Protein AF-A0A351KBW4-F1 (afdb_monomer)

Mean predicted aligned error: 9.1 Å

Sequence (59 aa):
MLATPIPEPPPAGELRKVKLQYRCSLCGTEVRMTVAPDEAPDPPRHCMDDMELQQTEDL

Structure (mmCIF, N/CA/C/O backbone):
data_AF-A0A351KBW4-F1
#
_entry.id   AF-A0A351KBW4-F1
#
loop_
_atom_site.group_PDB
_atom_site.id
_atom_site.type_symbol
_atom_site.label_atom_id
_atom_site.label_alt_id
_atom_site.label_comp_id
_atom_site.label_asym_id
_atom_site.label_entity_id
_atom_site.label_seq_id
_atom_site.pdbx_PDB_ins_code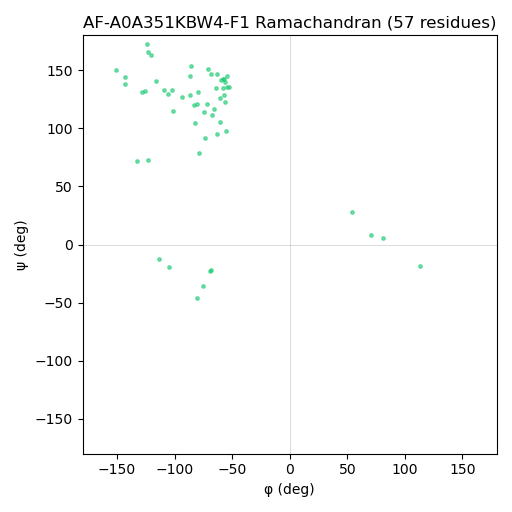
_atom_site.Cartn_x
_atom_site.Cartn_y
_atom_site.Cartn_z
_atom_site.occupancy
_atom_site.B_iso_or_equiv
_atom_site.auth_seq_id
_atom_site.auth_comp_id
_atom_site.auth_asym_id
_atom_site.auth_atom_id
_atom_site.pdbx_PDB_model_num
ATOM 1 N N . MET A 1 1 ? -11.354 26.545 -25.681 1.00 48.72 1 MET A N 1
ATOM 2 C CA . MET A 1 1 ? -10.622 26.026 -24.507 1.00 48.72 1 MET A CA 1
ATOM 3 C C . MET A 1 1 ? -9.936 24.745 -24.951 1.00 48.72 1 MET A C 1
ATOM 5 O O . MET A 1 1 ? -10.643 23.808 -25.292 1.00 48.72 1 MET A O 1
ATOM 9 N N . LEU A 1 2 ? -8.607 24.741 -25.094 1.00 56.78 2 LEU A N 1
ATOM 10 C CA . LEU A 1 2 ? -7.868 23.537 -25.485 1.00 56.78 2 LEU A CA 1
ATOM 11 C C . LEU A 1 2 ? -7.657 22.703 -24.220 1.00 56.78 2 LEU A C 1
ATOM 13 O O . LEU A 1 2 ? -6.847 23.074 -23.375 1.00 56.78 2 LEU A O 1
ATOM 17 N N . ALA A 1 3 ? -8.423 21.625 -24.067 1.00 59.56 3 ALA A N 1
ATOM 18 C CA . ALA A 1 3 ? -8.133 20.616 -23.060 1.00 59.56 3 ALA A CA 1
ATOM 19 C C . ALA A 1 3 ? -6.826 19.932 -23.478 1.00 59.56 3 ALA A C 1
ATOM 21 O O . ALA A 1 3 ? -6.773 19.277 -24.518 1.00 59.56 3 ALA A O 1
ATOM 22 N N . THR A 1 4 ? -5.752 20.147 -22.723 1.00 66.94 4 THR A N 1
ATOM 23 C CA . THR A 1 4 ? -4.530 19.356 -22.881 1.00 66.94 4 THR A CA 1
ATOM 24 C C . THR A 1 4 ? -4.884 17.893 -22.615 1.00 66.94 4 THR A C 1
ATOM 26 O O . THR A 1 4 ? -5.478 17.625 -21.565 1.00 66.94 4 THR A O 1
ATOM 29 N N . PRO A 1 5 ? -4.573 16.958 -23.530 1.00 66.56 5 PRO A N 1
ATOM 30 C CA . PRO A 1 5 ? -4.803 15.543 -23.283 1.00 66.56 5 PRO A CA 1
ATOM 31 C C . PRO A 1 5 ? -4.038 15.137 -22.023 1.00 66.56 5 PRO A C 1
ATOM 33 O O . PRO A 1 5 ? -2.892 15.547 -21.823 1.00 66.56 5 PRO A O 1
ATOM 36 N N . ILE A 1 6 ? -4.703 14.389 -21.144 1.00 64.75 6 ILE A N 1
ATOM 37 C CA . ILE A 1 6 ? -4.073 13.818 -19.954 1.00 64.75 6 ILE A CA 1
ATOM 38 C C . ILE A 1 6 ? -2.896 12.969 -20.459 1.00 64.75 6 ILE A C 1
ATOM 40 O O . ILE A 1 6 ? -3.102 12.191 -21.393 1.00 64.75 6 ILE A O 1
ATOM 44 N N . PRO A 1 7 ? -1.672 13.154 -19.926 1.00 66.00 7 PRO A N 1
ATOM 45 C CA . PRO A 1 7 ? -0.517 12.374 -20.352 1.00 66.00 7 PRO A CA 1
ATOM 46 C C . PRO A 1 7 ? -0.849 10.887 -20.261 1.00 66.00 7 PRO A C 1
ATOM 48 O O . PRO A 1 7 ? -1.463 10.446 -19.287 1.00 66.00 7 PRO A O 1
ATOM 51 N N . GLU A 1 8 ? -0.480 10.147 -21.305 1.00 63.72 8 GLU A N 1
ATOM 52 C CA . GLU A 1 8 ? -0.754 8.719 -21.401 1.00 63.72 8 GLU A CA 1
ATOM 53 C C . GLU A 1 8 ? -0.197 8.013 -20.154 1.00 63.72 8 GLU A C 1
ATOM 55 O O . GLU A 1 8 ? 0.908 8.345 -19.704 1.00 63.72 8 GLU A O 1
ATOM 60 N N . PRO A 1 9 ? -0.965 7.094 -19.539 1.00 61.75 9 PRO A N 1
ATOM 61 C CA . PRO A 1 9 ? -0.482 6.357 -18.386 1.00 61.75 9 PRO A CA 1
ATOM 62 C C . PRO A 1 9 ? 0.827 5.645 -18.759 1.00 61.75 9 PRO A C 1
ATOM 64 O O . PRO A 1 9 ? 0.943 5.141 -19.880 1.00 61.75 9 PRO A O 1
ATOM 67 N N . PRO A 1 10 ? 1.823 5.626 -17.854 1.00 64.12 10 PRO A N 1
ATOM 68 C CA . PR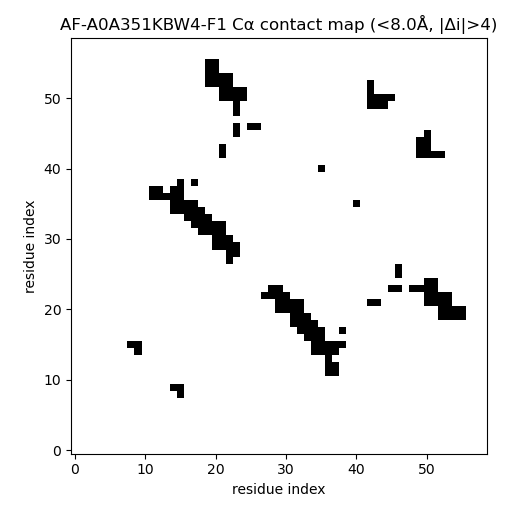O A 1 10 ? 3.111 5.008 -18.136 1.00 64.12 10 PRO A CA 1
ATOM 69 C C . PRO A 1 10 ? 2.924 3.552 -18.593 1.00 64.12 10 PRO A C 1
ATOM 71 O O . PRO A 1 10 ? 2.000 2.877 -18.119 1.00 64.12 10 PRO A O 1
ATOM 74 N N . PRO A 1 11 ? 3.768 3.069 -19.523 1.00 64.00 11 PRO A N 1
ATOM 75 C CA . PRO A 1 11 ? 3.638 1.736 -20.097 1.00 64.00 11 PRO A CA 1
ATOM 76 C C . PRO A 1 11 ? 3.662 0.648 -19.013 1.00 64.00 11 PRO A C 1
ATOM 78 O O . PRO A 1 11 ? 4.384 0.743 -18.017 1.00 64.00 11 PRO A O 1
ATOM 81 N N . ALA A 1 12 ? 2.852 -0.397 -19.209 1.00 58.25 12 ALA A N 1
ATOM 82 C CA . ALA A 1 12 ? 2.772 -1.539 -18.302 1.00 58.25 12 ALA A CA 1
ATOM 83 C C . ALA A 1 12 ? 4.164 -2.172 -18.116 1.00 58.25 12 ALA A C 1
ATOM 85 O O . ALA A 1 12 ? 4.810 -2.547 -19.094 1.00 58.25 12 ALA A O 1
ATOM 86 N N . GLY A 1 13 ? 4.630 -2.258 -16.866 1.00 59.06 13 GLY A N 1
ATOM 87 C CA . GLY A 1 13 ? 5.978 -2.716 -16.507 1.00 59.06 13 GLY A CA 1
ATOM 88 C C . GLY A 1 13 ? 6.881 -1.631 -15.908 1.00 59.06 13 GLY A C 1
ATOM 89 O O . GLY A 1 13 ? 7.836 -1.965 -15.207 1.00 59.06 13 GLY A O 1
ATOM 90 N N . GLU A 1 14 ? 6.568 -0.346 -16.100 1.00 68.44 14 GLU A N 1
ATOM 91 C CA . GLU A 1 14 ? 7.173 0.743 -15.324 1.00 68.44 14 GLU A CA 1
ATOM 92 C C . GLU A 1 14 ? 6.405 0.967 -14.009 1.00 68.44 14 GLU A C 1
ATOM 94 O O . GLU A 1 14 ? 5.221 0.652 -13.909 1.00 68.44 14 GLU A O 1
ATOM 99 N N . LEU A 1 15 ? 7.069 1.503 -12.973 1.00 74.19 15 LEU A N 1
ATOM 100 C CA . LEU A 1 15 ? 6.423 1.815 -11.691 1.00 74.19 15 LEU A CA 1
ATOM 101 C C . LEU A 1 15 ? 5.294 2.836 -11.905 1.00 74.19 15 LEU A C 1
ATOM 103 O O . LEU A 1 15 ? 5.534 4.030 -12.095 1.00 74.19 15 LEU A O 1
ATOM 107 N N . ARG A 1 16 ? 4.050 2.367 -11.836 1.00 78.94 16 ARG A N 1
ATOM 108 C CA . ARG A 1 16 ? 2.840 3.173 -11.999 1.00 78.94 16 ARG A CA 1
ATOM 109 C C . ARG A 1 16 ? 2.459 3.769 -10.655 1.00 78.94 16 ARG A C 1
ATOM 111 O O . ARG A 1 16 ? 2.622 3.122 -9.622 1.00 78.94 16 ARG A O 1
ATOM 118 N N . LYS A 1 17 ? 1.924 4.992 -10.645 1.00 82.62 17 LYS A N 1
ATOM 119 C CA . LYS A 1 17 ? 1.380 5.579 -9.414 1.00 82.62 17 LYS A CA 1
ATOM 120 C C . LYS A 1 17 ? 0.073 4.881 -9.058 1.00 82.62 17 LYS A C 1
ATOM 122 O O . LYS A 1 17 ? -0.879 4.937 -9.826 1.00 82.62 17 LYS A O 1
ATOM 127 N N . VAL A 1 18 ? 0.033 4.282 -7.877 1.00 86.12 18 VAL A N 1
ATOM 128 C CA . VAL A 1 18 ? -1.162 3.663 -7.298 1.00 86.12 18 VAL A CA 1
ATOM 129 C C . VAL A 1 18 ? -1.490 4.334 -5.969 1.00 86.12 18 VAL A C 1
ATOM 131 O O . VAL A 1 18 ? -0.673 5.052 -5.393 1.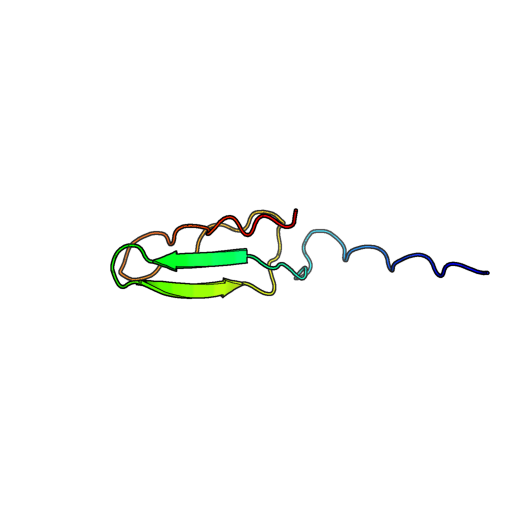00 86.12 18 VAL A O 1
ATOM 134 N N . LYS A 1 19 ? -2.711 4.152 -5.477 1.00 87.88 19 LYS A N 1
ATOM 135 C CA . LYS A 1 19 ? -3.118 4.617 -4.148 1.00 87.88 19 LYS A CA 1
ATOM 136 C C . LYS A 1 19 ? -3.848 3.477 -3.452 1.00 87.88 19 LYS A C 1
ATOM 138 O O . LYS A 1 19 ? -5.060 3.515 -3.294 1.00 87.88 19 LYS A O 1
ATOM 143 N N . LEU A 1 20 ? -3.085 2.462 -3.065 1.00 89.56 20 LEU A N 1
ATOM 144 C CA . LEU A 1 20 ? -3.599 1.295 -2.354 1.00 89.56 20 LEU A CA 1
ATOM 145 C C . LEU A 1 20 ? -3.249 1.440 -0.873 1.00 89.56 20 LEU A C 1
ATOM 147 O O . LEU A 1 20 ? -2.118 1.794 -0.533 1.00 89.56 20 LEU A O 1
ATOM 151 N N . GLN A 1 21 ? -4.217 1.215 0.010 1.00 92.38 21 GLN A N 1
ATOM 152 C CA . GLN A 1 21 ? -3.982 1.152 1.450 1.00 92.38 21 GLN A CA 1
ATOM 153 C C . GLN A 1 21 ? -4.057 -0.296 1.897 1.00 92.38 21 GLN A C 1
ATOM 155 O O . GLN A 1 21 ? -5.019 -0.981 1.592 1.00 92.38 21 GLN A O 1
ATOM 160 N N . TYR A 1 22 ? -3.057 -0.749 2.635 1.00 92.94 22 TYR A N 1
ATOM 161 C CA . TYR A 1 22 ? -3.015 -2.073 3.229 1.00 92.94 22 TYR A CA 1
ATOM 162 C C . TYR A 1 22 ? -3.017 -1.941 4.740 1.00 92.94 22 TYR A C 1
ATOM 164 O O . TYR A 1 22 ? -2.337 -1.075 5.291 1.00 92.94 22 TYR A O 1
ATOM 172 N N . ARG A 1 23 ? -3.742 -2.825 5.416 1.00 93.62 23 ARG A N 1
ATOM 173 C CA . ARG A 1 23 ? -3.770 -2.908 6.871 1.00 93.62 23 ARG A CA 1
ATOM 174 C C . ARG A 1 23 ? -3.424 -4.323 7.301 1.00 93.62 23 ARG A C 1
ATOM 176 O O . ARG A 1 23 ? -3.967 -5.288 6.778 1.00 93.62 23 ARG A O 1
ATOM 183 N N . CYS A 1 24 ? -2.515 -4.452 8.256 1.00 95.12 24 CYS A N 1
ATOM 184 C CA . CYS A 1 24 ? -2.253 -5.734 8.892 1.00 95.12 24 CYS A CA 1
ATOM 185 C C . CYS A 1 24 ? -3.329 -5.988 9.952 1.00 95.12 24 CYS A C 1
ATOM 187 O O . CYS A 1 24 ? -3.466 -5.206 10.894 1.00 95.12 24 CYS A O 1
ATOM 189 N N . SER A 1 25 ? -4.069 -7.086 9.824 1.00 90.69 25 SER A N 1
ATOM 190 C CA . SER A 1 25 ? -5.093 -7.509 10.789 1.00 90.69 25 SER A CA 1
ATOM 191 C C . SER A 1 25 ? -4.513 -7.950 12.138 1.00 90.69 25 SER A C 1
ATOM 193 O O . SER A 1 25 ? -5.207 -7.890 13.151 1.00 90.69 25 SER A O 1
ATOM 195 N N . LEU A 1 26 ? -3.232 -8.342 12.174 1.00 94.62 26 LEU A N 1
ATOM 196 C CA . LEU A 1 26 ? -2.564 -8.852 13.375 1.00 94.62 26 LEU A CA 1
ATOM 197 C C . LEU A 1 26 ? -2.097 -7.745 14.328 1.00 94.62 26 LEU A C 1
ATOM 199 O O . LEU A 1 26 ? -2.293 -7.843 15.536 1.00 94.62 26 LEU A O 1
ATOM 203 N N . CYS A 1 27 ? -1.456 -6.700 13.801 1.00 95.31 27 CYS A N 1
ATOM 204 C CA . CYS A 1 27 ? -0.885 -5.611 14.606 1.00 95.31 27 CYS A CA 1
ATOM 205 C C . CYS A 1 27 ? -1.581 -4.259 14.394 1.00 95.31 27 CYS A C 1
ATOM 207 O O . CYS A 1 27 ? -1.344 -3.321 15.152 1.00 95.31 27 CYS A O 1
ATOM 209 N N . GLY A 1 28 ? -2.424 -4.138 13.364 1.00 91.62 28 GLY A N 1
ATOM 210 C CA . GLY A 1 28 ? -3.112 -2.900 13.010 1.00 91.62 28 GLY A CA 1
ATOM 211 C C . GLY A 1 28 ? -2.275 -1.898 12.211 1.00 91.62 28 GLY A C 1
ATOM 212 O O . GLY A 1 28 ? -2.760 -0.798 11.975 1.00 91.62 28 GLY A O 1
ATOM 213 N N . THR A 1 29 ? -1.049 -2.236 11.790 1.00 94.38 29 THR A N 1
ATOM 214 C CA . THR A 1 29 ? -0.206 -1.340 10.980 1.00 94.38 29 THR A CA 1
ATOM 215 C C . THR A 1 29 ? -0.834 -1.054 9.619 1.00 94.38 29 THR A C 1
ATOM 217 O O . THR A 1 29 ? -1.265 -1.973 8.924 1.00 94.38 29 THR A O 1
ATOM 220 N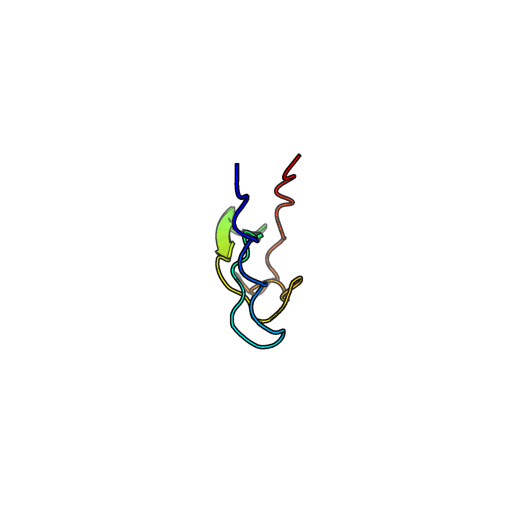 N . GLU A 1 30 ? -0.816 0.217 9.219 1.00 93.69 30 GLU A N 1
ATOM 221 C CA . GLU A 1 30 ? -1.329 0.700 7.938 1.00 93.69 30 GLU A CA 1
ATOM 222 C C . GLU A 1 30 ? -0.172 1.131 7.031 1.00 93.69 30 GLU A C 1
ATOM 224 O O . GLU A 1 30 ? 0.739 1.851 7.445 1.00 93.69 30 GLU A O 1
ATOM 229 N N . VAL A 1 31 ? -0.201 0.686 5.779 1.00 92.12 31 VAL A N 1
ATOM 230 C CA . VAL A 1 31 ? 0.803 0.997 4.761 1.00 92.12 31 VAL A CA 1
ATOM 231 C C . VAL A 1 31 ? 0.097 1.512 3.521 1.00 92.12 31 VAL A C 1
ATOM 233 O O . VAL A 1 31 ? -0.830 0.892 3.009 1.00 92.12 31 VAL A O 1
ATOM 236 N N . ARG A 1 32 ? 0.570 2.639 2.991 1.00 90.81 32 ARG A N 1
ATOM 237 C CA . ARG A 1 32 ? 0.091 3.182 1.721 1.00 90.81 32 ARG A CA 1
ATOM 238 C C . ARG A 1 32 ? 1.084 2.862 0.613 1.00 90.81 32 ARG A C 1
ATOM 240 O O . ARG A 1 32 ? 2.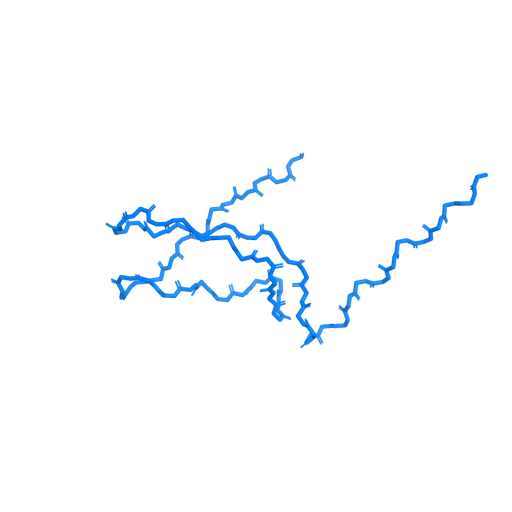189 3.399 0.600 1.00 90.81 32 ARG A O 1
ATOM 247 N N . MET A 1 33 ? 0.662 2.050 -0.347 1.00 89.50 33 MET A N 1
ATOM 248 C CA . MET A 1 33 ? 1.416 1.811 -1.568 1.00 89.50 33 MET A CA 1
ATOM 249 C C . MET A 1 33 ? 1.121 2.934 -2.564 1.00 89.50 33 MET A C 1
ATOM 251 O O . MET A 1 33 ? -0.032 3.188 -2.922 1.00 89.50 33 MET A O 1
ATOM 255 N N . THR A 1 34 ? 2.175 3.649 -2.957 1.00 88.12 34 THR A N 1
ATOM 256 C CA . THR A 1 34 ? 2.107 4.810 -3.859 1.00 88.12 34 THR A CA 1
ATOM 257 C C . THR A 1 34 ? 2.590 4.498 -5.270 1.00 88.12 34 THR A C 1
ATOM 259 O O . THR A 1 34 ? 2.270 5.235 -6.203 1.00 88.12 34 THR A O 1
ATOM 262 N N . VAL A 1 35 ? 3.363 3.422 -5.428 1.00 87.69 35 VAL A N 1
ATOM 263 C CA . VAL A 1 35 ? 3.902 2.958 -6.704 1.00 87.69 35 VAL A CA 1
ATOM 264 C C . VAL A 1 35 ? 3.909 1.435 -6.765 1.00 87.69 35 VAL A C 1
ATOM 266 O O . VAL A 1 35 ? 4.264 0.787 -5.782 1.00 87.69 35 VAL A O 1
ATOM 269 N N . ALA A 1 36 ? 3.526 0.876 -7.909 1.00 86.06 36 ALA A N 1
ATOM 270 C CA . ALA A 1 36 ? 3.539 -0.559 -8.166 1.00 86.06 36 ALA A CA 1
ATOM 271 C C . ALA A 1 36 ? 3.761 -0.837 -9.663 1.00 86.06 36 ALA A C 1
ATOM 273 O O . ALA A 1 36 ? 3.370 -0.017 -10.494 1.00 86.06 36 ALA A O 1
ATOM 274 N N . PRO A 1 37 ? 4.390 -1.968 -10.027 1.00 83.44 37 PRO A N 1
ATOM 275 C CA . PRO A 1 37 ? 4.565 -2.351 -1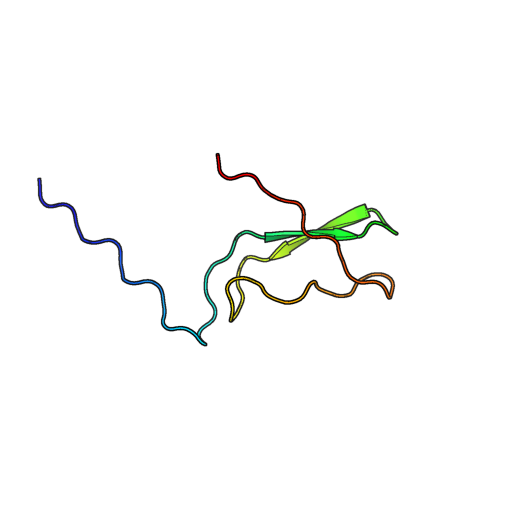1.430 1.00 83.44 37 PRO A CA 1
ATOM 276 C C . PRO A 1 37 ? 3.241 -2.739 -12.114 1.00 83.44 37 PRO A C 1
ATOM 278 O O . PRO A 1 37 ? 3.141 -2.635 -13.334 1.00 83.44 37 PRO A O 1
ATOM 281 N N . ASP A 1 38 ? 2.232 -3.145 -11.335 1.00 80.81 38 ASP A N 1
ATOM 282 C CA . ASP A 1 38 ? 0.920 -3.606 -11.808 1.00 80.81 38 ASP A CA 1
ATOM 283 C C . ASP A 1 38 ? -0.241 -2.790 -11.192 1.00 80.81 38 ASP A C 1
ATOM 285 O O . ASP A 1 38 ? -0.033 -1.931 -10.332 1.00 80.81 38 ASP A O 1
ATOM 289 N N . GLU A 1 39 ? -1.471 -3.004 -11.662 1.00 72.88 39 GLU A N 1
ATOM 290 C CA . GLU A 1 39 ? -2.710 -2.432 -11.106 1.00 72.88 39 GLU A CA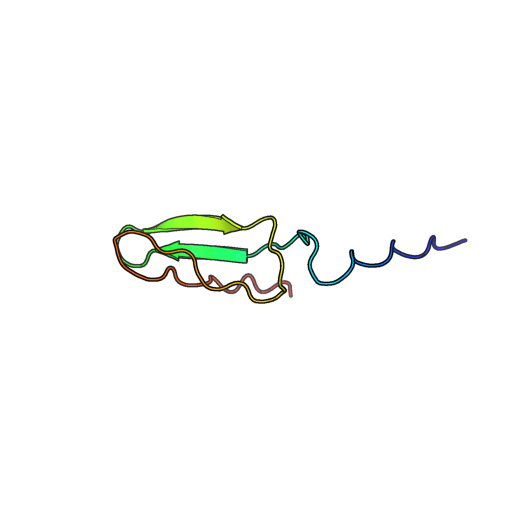 1
ATOM 291 C C . GLU A 1 39 ? -3.150 -3.106 -9.825 1.00 72.88 39 GLU A C 1
ATOM 293 O O . GLU A 1 39 ? -3.634 -2.436 -8.914 1.00 72.88 39 GLU A O 1
ATOM 298 N N . ALA A 1 40 ? -2.931 -4.413 -9.761 1.00 79.06 40 ALA A N 1
ATOM 299 C CA . ALA A 1 40 ? -3.262 -5.242 -8.624 1.00 79.06 40 ALA A CA 1
ATOM 300 C C . ALA A 1 40 ? -1.986 -5.945 -8.139 1.00 79.06 40 ALA A C 1
ATOM 302 O O . ALA A 1 40 ? -1.816 -7.140 -8.374 1.00 79.06 40 ALA A O 1
ATOM 303 N N . PRO A 1 41 ? -1.052 -5.212 -7.501 1.00 84.25 41 PRO A N 1
ATOM 304 C CA . PRO A 1 41 ? 0.108 -5.838 -6.889 1.00 84.25 41 PRO A CA 1
ATOM 305 C C . PRO A 1 41 ? -0.324 -6.773 -5.758 1.00 84.25 41 PRO A C 1
ATOM 307 O O . PRO A 1 41 ? -1.284 -6.493 -5.029 1.00 84.25 41 PRO A O 1
ATOM 310 N N . ASP A 1 42 ? 0.434 -7.853 -5.582 1.00 88.06 42 ASP A N 1
ATOM 311 C CA . ASP A 1 42 ? 0.243 -8.758 -4.456 1.00 88.06 42 ASP A CA 1
ATOM 312 C C . ASP A 1 42 ? 0.380 -8.003 -3.122 1.00 88.06 42 ASP A C 1
ATOM 314 O O . ASP A 1 42 ? 1.228 -7.104 -2.996 1.00 88.06 42 ASP A O 1
ATOM 318 N N . PRO A 1 43 ? -0.434 -8.348 -2.108 1.00 90.31 43 PRO A N 1
ATOM 319 C CA . PRO A 1 43 ? -0.350 -7.697 -0.817 1.00 90.31 43 PRO A CA 1
ATOM 320 C C . PRO A 1 43 ? 1.033 -7.870 -0.172 1.00 90.31 43 PRO A C 1
ATOM 322 O O . PRO A 1 43 ? 1.643 -8.939 -0.253 1.00 90.31 43 PRO A O 1
ATOM 325 N N . PRO A 1 44 ? 1.558 -6.832 0.499 1.00 91.62 44 PRO A N 1
ATOM 326 C CA . PRO A 1 44 ? 2.812 -6.949 1.223 1.00 91.62 44 PRO A CA 1
ATOM 327 C C . PRO A 1 44 ? 2.654 -7.869 2.438 1.00 91.62 44 PRO A C 1
ATOM 329 O O . PRO A 1 44 ? 1.622 -7.861 3.108 1.00 91.62 44 PRO A O 1
ATOM 332 N N . ARG A 1 45 ? 3.721 -8.604 2.775 1.00 92.81 45 ARG A N 1
ATOM 333 C CA . ARG A 1 45 ? 3.763 -9.421 3.994 1.00 92.81 45 ARG A CA 1
ATOM 334 C C . ARG A 1 45 ? 4.237 -8.629 5.205 1.00 92.81 45 ARG A C 1
ATOM 336 O O . ARG A 1 45 ? 5.311 -8.026 5.181 1.00 92.81 45 ARG A O 1
ATOM 343 N N . HIS A 1 46 ? 3.468 -8.696 6.288 1.00 94.19 46 HIS A N 1
ATOM 344 C CA . HIS A 1 46 ? 3.779 -8.085 7.578 1.00 94.19 46 HIS A CA 1
ATOM 345 C C . HIS A 1 46 ? 3.309 -8.991 8.723 1.00 94.19 46 HIS A C 1
ATOM 347 O O . HIS A 1 46 ? 2.293 -9.662 8.609 1.00 94.19 46 HIS A O 1
ATOM 353 N N . CYS A 1 47 ? 4.049 -9.049 9.833 1.00 94.31 47 CYS A N 1
ATOM 354 C CA . CYS A 1 47 ? 3.757 -9.979 10.940 1.00 94.31 47 CYS A CA 1
ATOM 355 C C . CYS A 1 47 ? 3.644 -11.464 10.524 1.00 94.31 47 CYS A C 1
ATOM 357 O O . CYS A 1 47 ? 2.989 -12.237 11.211 1.00 94.31 47 CYS A O 1
ATOM 359 N N . MET A 1 48 ? 4.341 -11.861 9.450 1.00 93.31 48 MET A N 1
ATOM 360 C CA . MET A 1 48 ? 4.302 -13.202 8.835 1.00 93.31 48 MET A CA 1
ATOM 361 C C . MET A 1 48 ? 3.001 -13.556 8.100 1.00 93.31 48 MET A C 1
ATOM 363 O O . MET A 1 48 ? 2.881 -14.687 7.638 1.00 93.31 48 MET A O 1
ATOM 367 N N . ASP A 1 49 ? 2.091 -12.599 7.930 1.00 92.75 49 ASP A N 1
ATOM 368 C CA . ASP A 1 49 ? 0.829 -12.781 7.212 1.00 92.75 49 ASP A CA 1
ATOM 369 C C . ASP A 1 49 ? 0.701 -11.766 6.066 1.00 92.75 49 ASP A C 1
ATOM 371 O O . ASP A 1 49 ? 1.472 -10.798 5.984 1.00 92.75 49 ASP A O 1
ATOM 375 N N . ASP A 1 50 ? -0.238 -12.008 5.158 1.00 93.56 50 ASP A N 1
ATOM 376 C CA . ASP A 1 50 ? -0.510 -11.105 4.044 1.00 93.56 50 ASP A CA 1
ATOM 377 C C . ASP A 1 50 ? -1.369 -9.939 4.547 1.00 93.56 50 ASP A C 1
ATOM 379 O O . ASP A 1 50 ? -2.352 -10.114 5.268 1.00 93.56 50 ASP A O 1
ATOM 383 N N . MET A 1 51 ? -0.980 -8.707 4.215 1.00 94.75 51 MET A N 1
ATOM 384 C CA . MET A 1 51 ? -1.77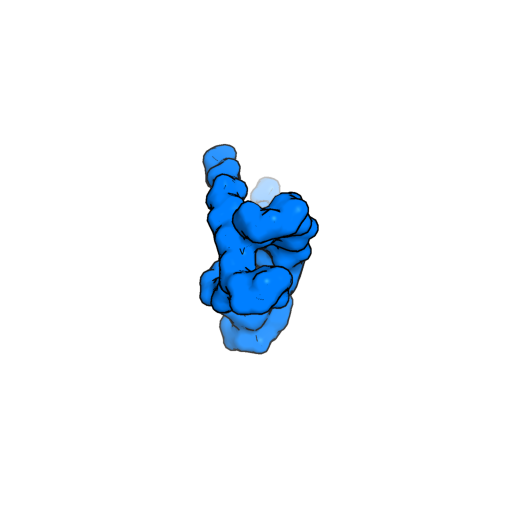7 -7.548 4.612 1.00 94.75 51 MET A CA 1
ATOM 385 C C . MET A 1 51 ? -3.083 -7.481 3.813 1.00 94.75 51 MET A C 1
ATOM 387 O O . MET A 1 51 ? -3.151 -7.872 2.652 1.00 94.75 51 MET A O 1
ATOM 391 N N . GLU A 1 52 ? -4.124 -6.905 4.405 1.00 92.81 52 GLU A N 1
ATOM 392 C CA . GLU A 1 52 ? -5.427 -6.781 3.760 1.00 92.81 52 GLU A CA 1
ATOM 393 C C . GLU A 1 52 ? -5.553 -5.433 3.051 1.00 92.81 52 GLU A C 1
ATOM 395 O O . GLU A 1 52 ? -5.354 -4.375 3.659 1.00 92.81 52 GLU A O 1
ATOM 400 N N . LEU A 1 53 ? -5.907 -5.458 1.764 1.00 91.88 53 LEU A N 1
ATOM 401 C CA . LEU A 1 53 ? -6.204 -4.248 1.003 1.00 91.88 53 LEU A CA 1
ATOM 402 C C . LEU A 1 53 ? -7.463 -3.584 1.577 1.00 91.88 53 LEU A C 1
ATOM 404 O O . LEU A 1 53 ? -8.561 -4.132 1.524 1.00 91.88 53 LEU A O 1
ATOM 408 N N . GLN A 1 54 ? -7.307 -2.377 2.100 1.00 90.81 54 GLN A N 1
ATOM 409 C CA . GLN A 1 54 ? -8.412 -1.495 2.432 1.00 90.81 54 GLN A CA 1
ATOM 410 C C . GLN A 1 54 ? -8.952 -0.928 1.115 1.00 90.81 54 GLN A C 1
ATOM 412 O O . GLN A 1 54 ? -8.249 -0.198 0.410 1.00 90.81 54 GLN A O 1
ATOM 417 N N . GLN A 1 55 ? -10.188 -1.285 0.763 1.00 74.12 55 GLN A N 1
ATOM 418 C CA . GLN A 1 55 ? -10.892 -0.702 -0.375 1.00 74.12 55 GLN A CA 1
ATOM 419 C C . GLN A 1 55 ? -11.084 0.795 -0.111 1.00 74.12 55 GLN A C 1
ATOM 421 O O . GLN A 1 55 ? -12.010 1.211 0.574 1.00 74.12 55 GLN A O 1
ATOM 426 N N . THR A 1 56 ? -10.181 1.634 -0.614 1.00 61.19 56 THR A N 1
ATOM 427 C CA . THR A 1 56 ? -10.477 3.061 -0.747 1.00 61.19 56 THR A CA 1
ATOM 428 C C . THR A 1 56 ? -11.445 3.202 -1.914 1.00 61.19 56 THR A C 1
ATOM 430 O O . THR A 1 56 ? -11.013 3.271 -3.060 1.00 61.19 56 THR A O 1
ATOM 433 N N . GLU A 1 57 ? -12.744 3.173 -1.617 1.00 51.09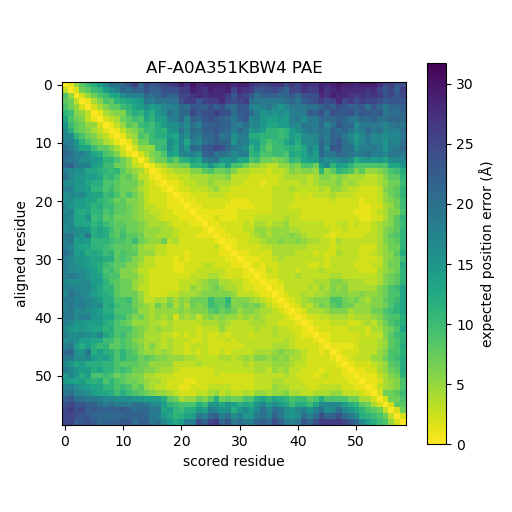 57 GLU A N 1
ATOM 434 C CA . GLU A 1 57 ? -13.812 3.601 -2.523 1.00 51.09 57 GLU A CA 1
ATOM 435 C C . GLU A 1 57 ? -13.524 5.045 -2.960 1.00 51.09 57 GLU A C 1
ATOM 437 O O . GLU A 1 57 ? -13.767 6.005 -2.230 1.00 51.09 57 GLU A O 1
ATOM 442 N N . ASP A 1 58 ? -12.918 5.194 -4.135 1.00 53.81 58 ASP A N 1
ATOM 443 C CA . ASP A 1 58 ? -12.889 6.448 -4.884 1.00 53.81 58 ASP A CA 1
ATOM 444 C C . ASP A 1 58 ? -14.262 6.553 -5.571 1.00 53.81 58 ASP A C 1
ATOM 446 O O . ASP A 1 58 ? -14.434 6.117 -6.709 1.00 53.81 58 ASP A O 1
ATOM 450 N N . LEU A 1 59 ? -15.278 6.955 -4.793 1.00 43.53 59 LEU A N 1
ATOM 451 C CA . LEU A 1 59 ? -16.645 7.213 -5.266 1.00 43.53 59 LEU A CA 1
ATOM 452 C C . LEU A 1 59 ? -16.730 8.576 -5.964 1.00 43.53 59 LEU A C 1
ATOM 454 O O . LEU A 1 59 ? -16.233 9.564 -5.373 1.00 43.53 59 LEU A O 1
#

pLDDT: mean 80.03, std 14.73, range [43.53, 95.31]

Radius of gyration: 14.99 Å; Cα contacts (8 Å, |Δi|>4): 84; chains: 1; bounding box: 24×39×40 Å

Foldseek 3Di:
DDDDPDPDFPDQQPWGADFWWWAAPPPGDIDTDGTDSDHDDFADDDPNDGTHIDPPPPD

Nearest PDB structures (foldseek):
  4pof-assembly1_A  TM=5.850E-01  e=1.152E+00  Pyrococcus furiosus DSM 3638
  7pt6-assembly1_F  TM=5.795E-01  e=1.476E+00  Saccharomyces cerevisiae S288C
  5u8t-assembly1_5  TM=6.192E-01  e=2.578E+00  Saccharomyces cerevisiae S288C
  7pt6-assembly1_7  TM=4.712E-01  e=1.018E+00  Saccharomyces cerevisiae S288C

Secondary structure (DSSP, 8-state):
---PPPPPPPPBTB-EEEEEEEE-TTT--EEEEEEESSSSPPPPEETTEEPEEE-----

Solvent-accessible surface area (backbone atoms only — not comparable to full-atom values): 3992 Å² total; per-residue (Å²): 134,87,78,75,76,76,78,76,78,78,62,91,70,46,78,36,82,44,86,47,38,30,34,30,87,88,82,64,54,74,47,76,45,53,62,32,54,54,95,80,62,81,63,60,76,51,98,93,39,73,27,43,74,50,84,76,80,86,124